Protein AF-A0A957G6H4-F1 (afdb_monomer_lite)

Radius of gyration: 11.12 Å; chains: 1; bounding box: 25×27×27 Å

Structure (mmCIF, N/CA/C/O backbone):
data_AF-A0A957G6H4-F1
#
_entry.id   AF-A0A957G6H4-F1
#
loop_
_atom_site.group_PDB
_atom_site.id
_atom_site.type_symbol
_atom_site.label_atom_id
_atom_s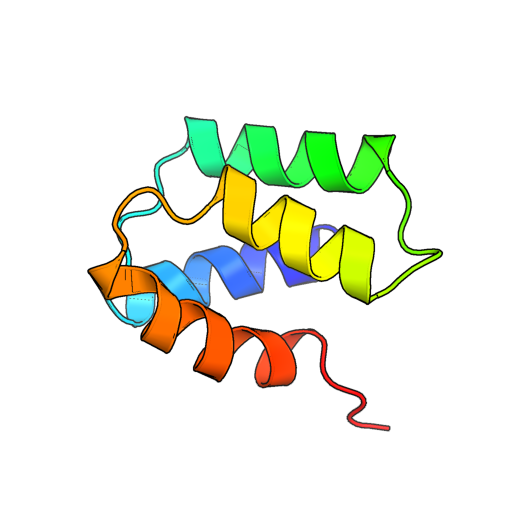ite.label_alt_id
_atom_site.label_comp_id
_atom_site.label_asym_id
_atom_site.label_entity_id
_atom_site.label_seq_id
_atom_site.pdbx_PDB_ins_code
_atom_site.Cartn_x
_atom_site.Cartn_y
_atom_site.Cartn_z
_atom_site.occupancy
_atom_site.B_iso_or_equiv
_atom_site.auth_seq_id
_atom_site.auth_comp_id
_atom_site.auth_asym_id
_atom_site.auth_atom_id
_atom_site.pdbx_PDB_model_num
ATOM 1 N N . MET A 1 1 ? -0.705 -4.611 14.242 1.00 73.81 1 MET A N 1
ATOM 2 C CA . MET A 1 1 ? -1.167 -4.524 12.836 1.00 73.81 1 MET A CA 1
ATOM 3 C C . MET A 1 1 ? -0.079 -3.916 11.970 1.00 73.81 1 MET A C 1
ATOM 5 O O . MET A 1 1 ? 0.180 -4.439 10.894 1.00 73.81 1 MET A O 1
ATOM 9 N N . ASP A 1 2 ? 0.585 -2.878 12.471 1.00 80.81 2 ASP A N 1
ATOM 10 C CA . ASP A 1 2 ? 1.683 -2.175 11.797 1.00 80.81 2 ASP A CA 1
ATOM 11 C C . ASP A 1 2 ? 2.790 -3.127 11.337 1.00 80.81 2 ASP A C 1
ATOM 13 O O . ASP A 1 2 ? 3.212 -3.055 10.187 1.00 80.81 2 ASP A O 1
ATOM 17 N N . ASP A 1 3 ? 3.149 -4.117 12.160 1.00 88.38 3 ASP A N 1
ATOM 18 C CA . ASP A 1 3 ? 4.109 -5.161 11.776 1.00 88.38 3 ASP A CA 1
ATOM 19 C C . ASP A 1 3 ? 3.681 -5.927 10.514 1.00 88.38 3 ASP A C 1
ATOM 21 O O . ASP A 1 3 ? 4.491 -6.107 9.607 1.00 88.38 3 ASP A O 1
ATOM 25 N N . ARG A 1 4 ? 2.395 -6.293 10.378 1.00 91.00 4 ARG A N 1
ATOM 26 C CA . ARG A 1 4 ? 1.892 -6.981 9.171 1.00 91.00 4 ARG A CA 1
ATOM 27 C C . ARG A 1 4 ? 1.909 -6.072 7.944 1.00 91.00 4 ARG A C 1
ATOM 29 O O . ARG A 1 4 ? 2.147 -6.550 6.839 1.00 91.00 4 ARG A O 1
ATOM 36 N N . VAL A 1 5 ? 1.676 -4.768 8.116 1.00 93.00 5 VAL A N 1
ATOM 37 C CA . VAL A 1 5 ? 1.793 -3.781 7.027 1.00 93.00 5 VAL A CA 1
ATOM 38 C C . VAL A 1 5 ? 3.253 -3.635 6.598 1.00 93.00 5 VAL A C 1
ATOM 40 O O . VAL A 1 5 ? 3.545 -3.645 5.404 1.00 93.00 5 VAL A O 1
ATOM 43 N N . VAL A 1 6 ? 4.188 -3.582 7.547 1.00 94.62 6 VAL A N 1
ATOM 44 C CA . VAL A 1 6 ? 5.629 -3.535 7.262 1.00 94.62 6 VAL A CA 1
ATOM 45 C C . VAL A 1 6 ? 6.097 -4.806 6.549 1.00 94.62 6 VAL A C 1
ATOM 47 O O . VAL A 1 6 ? 6.842 -4.721 5.571 1.00 94.62 6 VAL A O 1
ATOM 50 N N . GLU A 1 7 ? 5.655 -5.982 6.992 1.00 95.81 7 GLU A N 1
ATOM 51 C CA . GLU A 1 7 ? 5.935 -7.260 6.329 1.00 95.81 7 GLU A CA 1
ATOM 52 C C . GLU A 1 7 ? 5.355 -7.314 4.912 1.00 95.81 7 GLU A C 1
ATOM 54 O O . GLU 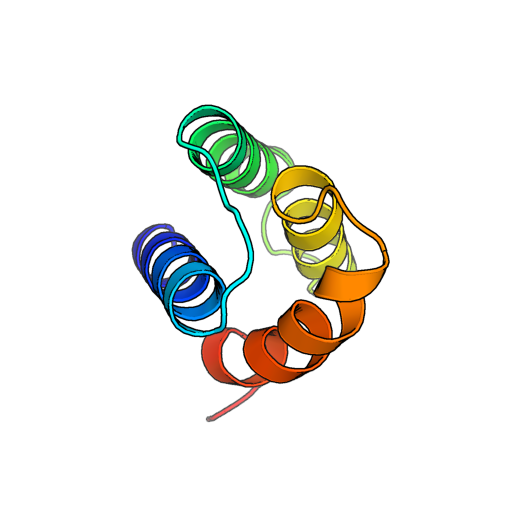A 1 7 ? 6.038 -7.756 3.987 1.00 95.81 7 GLU A O 1
ATOM 59 N N . PHE A 1 8 ? 4.138 -6.806 4.716 1.00 96.88 8 PHE A N 1
ATOM 60 C CA . PHE A 1 8 ? 3.518 -6.714 3.398 1.00 96.88 8 PHE A CA 1
ATOM 61 C C . PHE A 1 8 ? 4.294 -5.783 2.457 1.00 96.88 8 PHE A C 1
ATOM 63 O O . PHE A 1 8 ? 4.579 -6.155 1.320 1.00 96.88 8 PHE A O 1
ATOM 70 N N . ILE A 1 9 ? 4.731 -4.613 2.939 1.00 97.00 9 ILE A N 1
ATOM 71 C CA . ILE A 1 9 ? 5.587 -3.687 2.178 1.00 97.00 9 ILE A CA 1
ATOM 72 C C . ILE A 1 9 ? 6.905 -4.362 1.776 1.00 97.00 9 ILE A C 1
ATOM 74 O O . ILE A 1 9 ? 7.384 -4.185 0.653 1.00 97.00 9 ILE A O 1
ATOM 78 N N . ARG A 1 10 ? 7.502 -5.157 2.672 1.00 97.00 10 ARG A N 1
ATOM 79 C CA . ARG A 1 10 ? 8.698 -5.952 2.349 1.00 97.00 10 ARG A CA 1
ATOM 80 C C . ARG A 1 10 ? 8.399 -7.006 1.281 1.00 97.00 10 ARG A C 1
ATOM 82 O O . ARG A 1 10 ? 9.205 -7.154 0.367 1.00 97.00 10 ARG A O 1
ATOM 89 N N . GLY A 1 11 ? 7.252 -7.679 1.361 1.00 97.44 11 GLY A N 1
ATOM 90 C CA . GLY A 1 11 ? 6.784 -8.632 0.352 1.00 97.44 11 GLY A CA 1
ATOM 91 C C . GLY A 1 11 ? 6.617 -8.001 -1.030 1.00 97.44 11 GLY A C 1
ATOM 92 O O . GLY A 1 11 ? 7.145 -8.523 -2.007 1.00 97.44 11 GLY A O 1
ATOM 93 N N . LEU A 1 12 ? 5.974 -6.832 -1.105 1.00 97.62 12 LEU A N 1
ATOM 94 C CA . LEU A 1 12 ? 5.829 -6.060 -2.344 1.00 97.62 12 LEU A CA 1
ATOM 95 C C . LEU A 1 12 ? 7.192 -5.722 -2.961 1.00 97.62 12 LEU A C 1
ATOM 97 O O . LEU A 1 12 ? 7.420 -5.987 -4.140 1.00 97.62 12 LEU A O 1
ATOM 101 N N . ARG A 1 13 ? 8.132 -5.214 -2.152 1.00 97.25 13 ARG A N 1
ATOM 102 C CA . ARG A 1 13 ? 9.501 -4.920 -2.611 1.00 97.25 13 ARG A CA 1
ATOM 103 C C . ARG A 1 13 ? 10.224 -6.167 -3.114 1.00 97.25 13 ARG A C 1
ATOM 105 O O . ARG 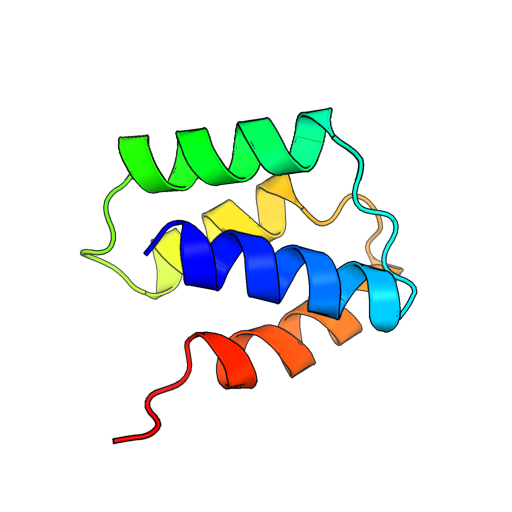A 1 13 ? 10.894 -6.104 -4.139 1.00 97.25 13 ARG A O 1
ATOM 112 N N . ALA A 1 14 ? 10.079 -7.295 -2.419 1.00 97.44 14 ALA A N 1
ATOM 113 C CA . ALA A 1 14 ? 10.665 -8.568 -2.837 1.00 97.44 14 ALA A CA 1
ATOM 114 C C . ALA A 1 14 ? 10.057 -9.096 -4.150 1.00 97.44 14 ALA A C 1
ATOM 116 O O . ALA A 1 14 ? 10.761 -9.726 -4.933 1.00 97.44 14 ALA A O 1
ATOM 117 N N . ALA A 1 15 ? 8.786 -8.790 -4.419 1.00 95.88 15 ALA A N 1
ATOM 118 C CA . ALA A 1 15 ? 8.105 -9.095 -5.677 1.00 95.88 15 ALA A CA 1
ATOM 119 C C . ALA A 1 15 ? 8.396 -8.087 -6.809 1.00 95.88 15 ALA A C 1
ATOM 121 O O . ALA A 1 15 ? 7.826 -8.204 -7.890 1.00 95.88 15 ALA A O 1
ATOM 122 N N . GLY A 1 16 ? 9.280 -7.108 -6.584 1.00 95.88 16 GLY A N 1
ATOM 123 C CA . GLY A 1 16 ? 9.693 -6.126 -7.590 1.00 95.88 16 GLY A CA 1
ATOM 124 C C . GLY A 1 16 ? 8.872 -4.835 -7.615 1.0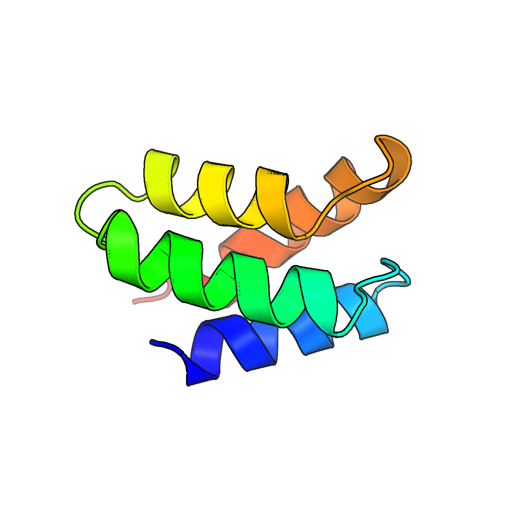0 95.88 16 GLY A C 1
ATOM 125 O O . GLY A 1 16 ? 9.215 -3.925 -8.371 1.00 95.88 16 GLY A O 1
ATOM 126 N N . VAL A 1 17 ? 7.853 -4.702 -6.761 1.00 97.19 17 VAL A N 1
ATOM 127 C CA . VAL A 1 17 ? 7.059 -3.470 -6.651 1.00 97.19 17 VAL A CA 1
ATOM 128 C C . VAL A 1 17 ? 7.903 -2.384 -5.985 1.00 97.19 17 VAL A C 1
ATOM 130 O O . VAL A 1 17 ? 8.429 -2.550 -4.876 1.00 97.19 17 VAL A O 1
ATOM 133 N N . ARG A 1 18 ? 8.034 -1.233 -6.647 1.00 96.06 18 ARG A N 1
ATOM 134 C CA . ARG A 1 18 ? 8.811 -0.106 -6.116 1.00 96.06 18 ARG A CA 1
ATOM 135 C C . ARG A 1 18 ? 7.997 0.665 -5.084 1.00 96.06 18 ARG A C 1
ATOM 137 O O . ARG A 1 18 ? 7.238 1.552 -5.446 1.00 96.06 18 ARG A O 1
ATOM 144 N N . VAL A 1 19 ? 8.233 0.358 -3.807 1.00 96.81 19 VAL A N 1
ATOM 145 C CA . VAL A 1 19 ? 7.634 1.074 -2.669 1.00 96.81 19 VAL A CA 1
ATOM 146 C C . VAL A 1 19 ? 8.661 1.975 -1.979 1.00 96.81 19 VAL A C 1
ATOM 148 O O . VAL A 1 19 ? 9.612 1.480 -1.360 1.00 96.81 19 VAL A O 1
ATOM 151 N N . SER A 1 20 ? 8.462 3.290 -2.021 1.00 96.00 20 SER A N 1
ATOM 152 C CA . SER A 1 20 ? 9.310 4.290 -1.360 1.00 96.00 20 SER A CA 1
ATOM 153 C C . SER A 1 20 ? 9.056 4.395 0.152 1.00 96.00 20 SER A C 1
ATOM 155 O O . SER A 1 20 ? 8.094 3.846 0.696 1.00 96.00 20 SER A O 1
ATOM 157 N N . LEU A 1 21 ? 9.942 5.101 0.865 1.00 94.94 21 LEU A N 1
ATOM 158 C CA . LEU A 1 21 ? 9.752 5.390 2.291 1.00 94.94 21 LEU A CA 1
ATOM 159 C C . LEU A 1 21 ? 8.516 6.271 2.531 1.00 94.94 21 LEU A C 1
ATOM 161 O O . LEU A 1 21 ? 7.772 6.016 3.471 1.00 94.94 21 LEU A O 1
ATOM 165 N N . ALA A 1 22 ? 8.281 7.265 1.668 1.00 96.06 22 ALA A N 1
ATOM 166 C CA . ALA A 1 22 ? 7.125 8.154 1.771 1.00 96.06 22 ALA A CA 1
ATOM 167 C C . ALA A 1 22 ? 5.805 7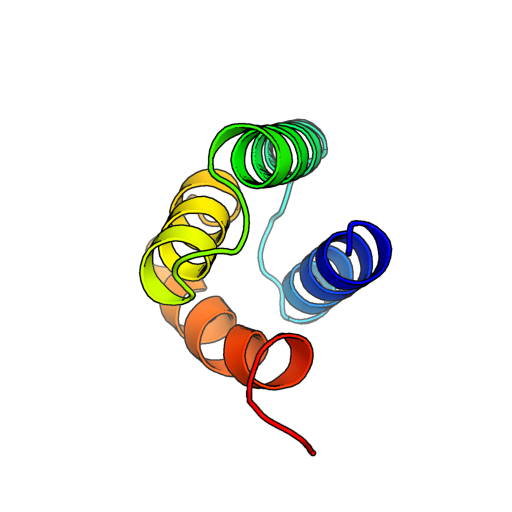.373 1.656 1.00 96.06 22 ALA A C 1
ATOM 169 O O . ALA A 1 22 ? 4.963 7.476 2.538 1.00 96.06 22 ALA A O 1
ATOM 170 N N . GLU A 1 23 ? 5.688 6.494 0.657 1.00 96.38 23 GLU A N 1
ATOM 171 C CA . GLU A 1 23 ? 4.517 5.614 0.488 1.00 96.38 23 GLU A CA 1
ATOM 172 C C . GLU A 1 23 ? 4.309 4.687 1.688 1.00 96.38 23 GLU A C 1
ATOM 174 O O . GLU A 1 23 ? 3.180 4.448 2.104 1.00 96.38 23 GLU A O 1
ATOM 179 N N . SER A 1 24 ? 5.400 4.194 2.285 1.00 95.81 24 SER A N 1
ATOM 180 C CA . SER A 1 24 ? 5.317 3.358 3.489 1.00 95.81 24 SER A CA 1
ATOM 181 C C . SER A 1 24 ? 4.719 4.133 4.669 1.00 95.81 24 SER A C 1
ATOM 183 O O . SER A 1 24 ? 3.898 3.597 5.407 1.00 95.81 24 SER A O 1
ATOM 185 N N . ILE A 1 25 ? 5.117 5.397 4.843 1.00 95.31 25 ILE A N 1
ATOM 186 C CA . ILE A 1 25 ? 4.591 6.279 5.893 1.00 95.31 25 ILE A CA 1
ATOM 187 C C . ILE A 1 25 ? 3.121 6.620 5.619 1.00 95.31 25 ILE A C 1
ATOM 189 O O . ILE A 1 25 ? 2.307 6.588 6.541 1.00 95.31 25 ILE A O 1
ATOM 193 N N . ASP A 1 26 ? 2.776 6.926 4.369 1.00 95.00 26 ASP A N 1
ATOM 194 C CA . ASP A 1 26 ? 1.407 7.264 3.978 1.00 95.00 26 ASP A CA 1
ATOM 195 C C . ASP A 1 26 ? 0.456 6.078 4.176 1.00 95.00 26 ASP A C 1
ATOM 197 O O . ASP A 1 26 ? -0.648 6.258 4.686 1.00 95.00 26 ASP A O 1
ATOM 201 N N . ALA A 1 27 ? 0.901 4.858 3.863 1.00 94.31 27 ALA A N 1
ATOM 202 C CA . ALA A 1 27 ? 0.138 3.637 4.104 1.00 94.31 27 ALA A CA 1
ATOM 203 C C . ALA A 1 27 ? -0.164 3.422 5.592 1.00 94.31 27 ALA A C 1
ATOM 205 O O . ALA A 1 27 ? -1.309 3.150 5.952 1.00 94.31 27 ALA A O 1
ATOM 206 N N . LEU A 1 28 ? 0.835 3.588 6.466 1.00 92.69 28 LEU A N 1
ATOM 207 C CA . LEU A 1 28 ? 0.650 3.450 7.914 1.00 92.69 28 LEU A CA 1
ATOM 208 C C . LEU A 1 28 ? -0.349 4.485 8.450 1.00 92.69 28 LEU A C 1
ATOM 210 O O . LEU A 1 28 ? -1.307 4.118 9.125 1.00 92.69 28 LEU A O 1
ATOM 214 N N . LYS A 1 29 ? -0.206 5.756 8.054 1.00 92.88 29 LYS A N 1
ATOM 215 C CA . LYS A 1 29 ? -1.151 6.822 8.430 1.00 92.88 29 LYS A CA 1
ATOM 216 C C . LYS A 1 29 ? -2.568 6.562 7.920 1.00 92.88 29 LYS A C 1
ATOM 218 O O . LYS A 1 29 ? -3.537 6.831 8.625 1.00 92.88 29 LYS A O 1
ATOM 223 N N . ALA A 1 30 ? -2.709 6.058 6.694 1.00 91.19 30 ALA A N 1
ATOM 224 C CA . ALA A 1 30 ? -4.014 5.743 6.121 1.00 91.19 30 ALA A CA 1
ATOM 225 C C . ALA A 1 30 ? -4.712 4.619 6.901 1.00 91.19 30 ALA A C 1
ATOM 227 O O . ALA A 1 30 ? -5.912 4.706 7.159 1.00 91.19 30 ALA A O 1
ATOM 228 N N . VAL A 1 31 ? -3.964 3.595 7.321 1.00 88.56 31 VAL A N 1
ATOM 229 C CA . VAL A 1 31 ? -4.482 2.505 8.161 1.00 88.56 31 VAL A CA 1
ATOM 230 C C . VAL A 1 31 ? -4.890 3.010 9.547 1.00 88.56 31 VAL A C 1
ATOM 232 O O . VAL A 1 31 ? -5.979 2.670 10.010 1.00 88.56 31 VAL A O 1
ATOM 235 N N . GLU A 1 32 ? -4.072 3.855 10.181 1.00 87.81 32 GLU A N 1
ATOM 236 C CA . GLU A 1 32 ? -4.401 4.486 11.468 1.00 87.81 32 GLU A CA 1
ATOM 237 C C . GLU A 1 32 ? -5.668 5.352 11.380 1.00 87.81 32 GLU A C 1
ATOM 239 O O . GLU A 1 32 ? -6.515 5.306 12.270 1.00 87.81 32 GLU A O 1
ATOM 244 N N . SER A 1 33 ? -5.822 6.121 10.297 1.00 85.50 33 SER A N 1
ATOM 245 C CA . SER A 1 33 ? -6.939 7.056 10.135 1.00 85.50 33 SER A CA 1
ATOM 246 C C . SER A 1 33 ? -8.261 6.391 9.755 1.00 85.50 33 SER A C 1
ATOM 248 O O . SER A 1 33 ? -9.314 6.908 10.125 1.00 85.50 33 SER A O 1
ATOM 250 N N . LEU A 1 34 ? -8.238 5.319 8.959 1.00 79.94 34 LEU A N 1
ATOM 251 C CA . LEU A 1 34 ? -9.455 4.695 8.421 1.00 79.94 34 LEU A CA 1
ATOM 252 C C . LEU A 1 34 ? -9.979 3.558 9.307 1.00 79.94 34 LEU A C 1
ATOM 254 O O . LEU A 1 34 ? -11.152 3.198 9.211 1.00 79.94 34 LEU A O 1
ATOM 258 N N . GLY A 1 35 ? -9.131 3.009 10.182 1.00 67.12 35 GLY A N 1
ATOM 259 C CA . GLY A 1 35 ? -9.455 1.823 10.967 1.00 67.12 35 GLY A CA 1
ATOM 260 C C . GLY A 1 35 ? -9.601 0.559 10.105 1.00 67.12 35 GLY A C 1
ATOM 261 O O . GLY A 1 35 ? -9.655 0.600 8.878 1.00 67.12 35 GLY A O 1
ATOM 262 N N . ILE A 1 36 ? -9.649 -0.606 10.756 1.00 66.56 36 ILE A N 1
ATOM 263 C CA . ILE A 1 36 ? -9.686 -1.932 10.093 1.00 66.56 36 ILE A CA 1
ATOM 264 C C . ILE A 1 36 ? -11.120 -2.494 10.074 1.00 66.56 36 ILE A C 1
ATOM 266 O O . ILE A 1 36 ? -11.351 -3.688 9.916 1.00 66.56 36 ILE A O 1
ATOM 270 N N . THR A 1 37 ? -12.119 -1.640 10.278 1.00 74.19 37 THR A N 1
ATOM 271 C CA . THR A 1 37 ? -13.512 -2.072 10.439 1.00 74.19 37 THR A CA 1
ATOM 272 C C . THR A 1 37 ? -14.098 -2.620 9.135 1.00 74.19 37 THR A C 1
ATOM 274 O O . THR A 1 37 ? -14.996 -3.457 9.168 1.00 74.19 37 THR A O 1
ATOM 277 N N . ASP A 1 38 ? -13.553 -2.194 7.991 1.00 82.25 38 ASP A N 1
ATOM 278 C CA . ASP A 1 38 ? -13.903 -2.693 6.664 1.00 82.25 38 ASP A CA 1
ATOM 279 C C . ASP A 1 38 ? -12.642 -3.147 5.915 1.00 82.25 38 ASP A C 1
ATOM 281 O O . ASP A 1 38 ? -11.746 -2.362 5.593 1.00 82.25 38 ASP A O 1
ATOM 285 N N . LYS A 1 39 ? -12.590 -4.447 5.611 1.00 86.25 39 LYS A N 1
ATOM 286 C CA . LYS A 1 39 ? -11.487 -5.084 4.885 1.00 86.25 39 LYS A CA 1
ATOM 287 C C . LYS A 1 39 ? -11.306 -4.521 3.473 1.00 86.25 39 LYS A C 1
ATOM 289 O O . LYS A 1 39 ? -10.183 -4.496 2.974 1.00 86.25 39 LYS A O 1
ATOM 294 N N . THR A 1 40 ? -12.385 -4.070 2.841 1.00 89.19 40 THR A N 1
ATOM 295 C CA . THR A 1 40 ? -12.361 -3.431 1.522 1.00 89.19 40 THR A CA 1
ATOM 296 C C . THR A 1 40 ? -11.679 -2.076 1.617 1.00 89.19 40 THR A C 1
ATOM 298 O O . THR A 1 40 ? -10.735 -1.823 0.877 1.00 89.19 40 THR A O 1
ATOM 301 N N . ILE A 1 41 ? -12.079 -1.242 2.582 1.00 90.12 41 ILE A N 1
ATOM 302 C CA . ILE A 1 41 ? -11.463 0.077 2.803 1.00 90.12 41 ILE A CA 1
ATOM 303 C C . ILE A 1 41 ? -9.980 -0.075 3.152 1.00 90.12 41 ILE A C 1
ATOM 305 O O . ILE A 1 41 ? -9.142 0.627 2.592 1.00 90.12 41 ILE A O 1
ATOM 309 N N . PHE A 1 42 ? -9.642 -1.036 4.014 1.00 91.56 42 PHE A N 1
ATOM 310 C CA . PHE A 1 42 ? -8.255 -1.348 4.358 1.00 91.56 42 PHE A CA 1
ATOM 311 C C . PHE A 1 42 ? -7.430 -1.802 3.140 1.00 91.56 42 PHE A C 1
ATOM 313 O O . PHE A 1 42 ? -6.281 -1.399 2.967 1.00 91.56 42 PHE A O 1
ATOM 320 N N . ARG A 1 43 ? -8.009 -2.626 2.260 1.00 93.94 43 ARG A N 1
ATOM 321 C CA . ARG A 1 43 ? -7.347 -3.057 1.023 1.00 93.94 43 ARG A CA 1
ATOM 322 C C . ARG A 1 43 ? -7.101 -1.887 0.077 1.00 93.94 43 ARG A C 1
ATOM 324 O O . ARG A 1 43 ? -5.988 -1.731 -0.421 1.00 93.94 43 ARG A O 1
ATOM 331 N N . GLU A 1 44 ? -8.124 -1.073 -0.168 1.00 94.19 44 GLU A N 1
ATOM 332 C CA . GLU A 1 44 ? -8.029 0.052 -1.099 1.00 94.19 44 GLU A CA 1
ATOM 333 C C . GLU A 1 44 ? -7.106 1.157 -0.578 1.00 94.19 44 GLU A C 1
ATOM 335 O O . GLU A 1 44 ? -6.386 1.764 -1.372 1.00 94.19 44 GLU A O 1
ATOM 340 N N . SER A 1 45 ? -7.050 1.392 0.737 1.00 94.69 45 SER A N 1
ATOM 341 C CA . SER A 1 45 ? -6.129 2.371 1.323 1.00 94.69 45 SER A CA 1
ATOM 342 C C . SER A 1 45 ? -4.670 1.968 1.108 1.00 94.69 45 SER A C 1
ATOM 344 O O . SER A 1 45 ? -3.868 2.781 0.641 1.00 94.69 45 SER A O 1
ATOM 346 N N . LEU A 1 46 ? -4.334 0.696 1.339 1.00 95.44 46 LEU A N 1
ATOM 347 C CA . LEU A 1 46 ? -3.005 0.160 1.057 1.00 95.44 46 LEU A CA 1
ATOM 348 C C . LEU A 1 46 ? -2.690 0.177 -0.439 1.00 95.44 46 LEU A C 1
ATOM 350 O O . LEU A 1 46 ? -1.599 0.583 -0.828 1.00 95.44 46 LEU A O 1
ATOM 354 N N . ARG A 1 47 ? -3.639 -0.207 -1.297 1.00 96.12 47 ARG A N 1
ATOM 355 C CA . ARG A 1 47 ? -3.440 -0.191 -2.754 1.00 96.12 47 ARG A CA 1
ATOM 356 C C . ARG A 1 47 ? -3.156 1.220 -3.264 1.00 96.12 47 ARG A C 1
ATOM 358 O O . ARG A 1 47 ? -2.233 1.413 -4.047 1.00 96.12 47 ARG A O 1
ATOM 365 N N . THR A 1 48 ? -3.914 2.199 -2.776 1.00 95.44 48 THR A N 1
ATOM 366 C CA . THR A 1 48 ? -3.805 3.609 -3.181 1.00 95.44 48 THR A CA 1
ATOM 367 C C . THR A 1 48 ? -2.503 4.250 -2.706 1.00 95.44 48 THR A C 1
ATOM 369 O O . THR A 1 48 ? -1.932 5.080 -3.407 1.00 95.44 48 THR A O 1
ATOM 372 N N . THR A 1 49 ? -2.020 3.875 -1.521 1.00 96.31 49 THR A N 1
ATOM 373 C CA . THR A 1 49 ? -0.805 4.461 -0.933 1.00 96.31 49 THR A CA 1
ATOM 374 C C . THR A 1 49 ? 0.480 3.776 -1.390 1.00 96.31 49 THR A C 1
ATOM 376 O O . THR A 1 49 ? 1.506 4.441 -1.484 1.00 96.31 49 THR A O 1
ATOM 379 N N . LEU A 1 50 ? 0.442 2.474 -1.698 1.00 97.12 50 LEU A N 1
ATOM 380 C CA . LEU A 1 50 ? 1.637 1.674 -1.995 1.00 97.12 50 LEU A CA 1
ATOM 381 C C . LEU A 1 50 ? 1.880 1.426 -3.487 1.00 97.12 50 LEU A C 1
ATOM 383 O O . LEU A 1 50 ? 3.006 1.095 -3.854 1.00 97.12 50 LEU A O 1
ATOM 387 N N . VAL A 1 51 ? 0.861 1.543 -4.345 1.00 96.31 51 VAL A N 1
ATOM 388 C CA . VAL A 1 51 ? 0.975 1.170 -5.762 1.00 96.31 51 VAL A CA 1
ATOM 389 C C . VAL A 1 51 ? 0.808 2.382 -6.671 1.00 96.31 51 VAL A C 1
ATOM 391 O O . VAL A 1 51 ? -0.286 2.917 -6.827 1.00 96.31 51 VAL A O 1
ATOM 394 N N . LYS A 1 52 ? 1.909 2.804 -7.306 1.00 92.19 52 LYS A N 1
ATOM 395 C CA . LYS A 1 52 ? 1.944 3.976 -8.203 1.00 92.19 52 LYS A CA 1
ATOM 396 C C . LYS A 1 52 ? 1.864 3.648 -9.692 1.00 92.19 52 LYS A C 1
ATOM 398 O O . LYS A 1 52 ? 1.570 4.541 -10.483 1.00 92.19 52 LYS A O 1
ATOM 403 N N . ALA A 1 53 ? 2.134 2.405 -10.076 1.00 93.44 53 ALA A N 1
ATOM 404 C CA . ALA A 1 53 ? 2.063 1.943 -11.457 1.00 93.44 53 ALA A CA 1
ATOM 405 C C . ALA A 1 53 ? 0.964 0.889 -11.599 1.00 93.44 53 ALA A C 1
ATOM 407 O O . ALA A 1 53 ? 0.852 -0.009 -10.768 1.00 93.44 53 ALA A O 1
ATOM 408 N N . SER A 1 54 ? 0.174 0.970 -12.671 1.00 92.50 54 SER A N 1
ATOM 409 C CA . SER A 1 54 ? -0.875 -0.018 -12.958 1.00 92.50 54 SER A CA 1
ATOM 410 C C . SER A 1 54 ? -0.333 -1.439 -13.087 1.00 92.50 54 SER A C 1
ATOM 412 O O . SER A 1 54 ? -1.021 -2.395 -12.737 1.00 92.50 54 SER A O 1
ATOM 414 N N . ASP A 1 55 ? 0.905 -1.568 -13.554 1.00 94.81 55 ASP A N 1
ATOM 415 C CA . ASP A 1 55 ? 1.566 -2.850 -13.797 1.00 94.81 55 ASP A CA 1
ATOM 416 C C . ASP A 1 55 ? 1.824 -3.614 -12.485 1.00 94.81 55 ASP A C 1
ATOM 418 O O . ASP A 1 55 ? 1.831 -4.843 -12.466 1.00 94.81 55 ASP A O 1
ATOM 422 N N . ASP A 1 56 ? 1.933 -2.895 -11.364 1.00 96.88 56 ASP A N 1
ATOM 423 C CA . ASP A 1 56 ? 2.151 -3.458 -10.030 1.00 96.88 56 ASP A CA 1
ATOM 424 C C . ASP A 1 56 ? 0.840 -3.912 -9.349 1.00 96.88 56 ASP A C 1
ATOM 426 O O . ASP A 1 56 ? 0.868 -4.541 -8.286 1.00 96.88 56 ASP A O 1
ATOM 430 N N . PHE A 1 57 ? -0.330 -3.638 -9.947 1.00 95.38 57 PHE A N 1
ATOM 431 C CA . PHE A 1 57 ? -1.621 -4.035 -9.373 1.00 95.38 57 PHE A CA 1
ATOM 432 C C . PHE A 1 57 ? -1.758 -5.550 -9.230 1.00 95.38 57 PHE A C 1
ATOM 434 O O . PHE A 1 57 ? -2.241 -6.019 -8.202 1.00 95.38 57 PHE A O 1
ATOM 441 N N . ALA A 1 58 ? -1.288 -6.316 -10.216 1.00 96.06 58 ALA A N 1
ATOM 442 C CA . ALA A 1 58 ? -1.360 -7.773 -10.164 1.00 96.06 58 ALA A CA 1
ATOM 443 C C . ALA A 1 58 ? -0.533 -8.346 -9.000 1.00 96.06 58 ALA A C 1
ATOM 445 O O . ALA A 1 58 ? -1.001 -9.240 -8.295 1.00 96.06 58 ALA A O 1
ATOM 446 N N . ALA A 1 59 ? 0.664 -7.801 -8.757 1.00 96.38 59 ALA A N 1
ATOM 447 C CA . ALA A 1 59 ? 1.512 -8.211 -7.639 1.00 96.38 59 ALA A CA 1
ATOM 448 C C . ALA A 1 59 ? 0.855 -7.887 -6.288 1.00 96.38 59 ALA A C 1
ATOM 450 O O . ALA A 1 59 ? 0.846 -8.725 -5.383 1.00 96.38 59 ALA A O 1
ATOM 451 N N . PHE A 1 60 ? 0.245 -6.704 -6.166 1.00 97.19 60 PHE A N 1
ATOM 452 C CA . PHE A 1 60 ? -0.518 -6.331 -4.977 1.00 97.19 60 PHE A CA 1
ATOM 453 C C . PHE A 1 60 ? -1.691 -7.285 -4.726 1.00 97.19 60 PHE A C 1
ATOM 455 O O . PHE A 1 60 ? -1.825 -7.811 -3.621 1.00 97.19 60 PHE A O 1
ATOM 462 N N . ASP A 1 61 ? -2.523 -7.527 -5.742 1.00 95.50 61 ASP A N 1
ATOM 463 C CA . ASP A 1 61 ? -3.734 -8.343 -5.619 1.00 95.50 61 ASP A CA 1
ATOM 464 C C . ASP A 1 61 ? -3.410 -9.808 -5.278 1.00 95.50 61 ASP A C 1
ATOM 466 O O . ASP A 1 61 ? -4.169 -10.451 -4.553 1.00 95.50 61 ASP A O 1
ATOM 470 N N . GLN A 1 62 ? -2.262 -10.323 -5.734 1.00 95.62 62 GLN A N 1
ATOM 471 C CA . GLN A 1 62 ? -1.770 -11.657 -5.376 1.00 95.62 62 GLN A CA 1
ATOM 472 C C . GLN A 1 62 ? -1.225 -11.733 -3.947 1.00 95.62 62 GLN A C 1
ATOM 474 O O . GLN A 1 62 ? -1.496 -12.701 -3.236 1.00 95.62 62 GLN A O 1
ATOM 479 N N . LEU A 1 63 ? -0.449 -10.735 -3.515 1.00 96.06 63 LEU A N 1
ATOM 480 C CA . LEU A 1 63 ? 0.193 -10.758 -2.201 1.00 96.06 63 LEU A CA 1
ATOM 481 C C . LEU A 1 63 ? -0.780 -10.406 -1.077 1.00 96.06 63 LEU A C 1
ATOM 483 O O . LEU A 1 63 ? -0.709 -11.009 -0.011 1.00 96.06 63 LEU A O 1
ATOM 487 N N . PHE A 1 64 ? -1.702 -9.464 -1.283 1.00 95.31 64 PHE A N 1
ATOM 488 C CA . PHE A 1 64 ? -2.569 -8.954 -0.217 1.00 95.31 64 PHE A CA 1
ATOM 489 C C . PHE A 1 64 ? -3.314 -10.063 0.558 1.00 95.31 64 PHE A C 1
ATOM 491 O O . PHE A 1 64 ? -3.267 -10.053 1.793 1.00 95.31 64 PHE A O 1
ATOM 498 N N . PRO A 1 65 ? -3.938 -11.070 -0.089 1.00 93.75 65 PRO A N 1
ATOM 499 C CA . PRO A 1 65 ? -4.583 -12.175 0.619 1.00 93.75 65 PRO A CA 1
ATOM 500 C C . PRO A 1 65 ? -3.620 -13.057 1.427 1.00 93.75 65 PRO A C 1
ATOM 502 O O . PRO A 1 65 ? -4.052 -13.695 2.379 1.00 93.75 65 PRO A O 1
ATOM 505 N N . LEU A 1 66 ? -2.325 -13.096 1.116 1.00 93.62 66 LEU A N 1
ATOM 506 C CA . LEU A 1 66 ? -1.357 -13.882 1.894 1.00 93.62 66 LEU A CA 1
ATOM 507 C C . LEU A 1 66 ? -1.052 -13.231 3.251 1.00 93.62 66 LEU A C 1
ATOM 509 O O . LEU A 1 66 ? -0.810 -13.923 4.237 1.00 93.62 66 LEU A O 1
ATOM 513 N N . TYR A 1 67 ? -1.104 -11.899 3.311 1.00 92.25 67 TYR A N 1
ATOM 514 C CA . TYR A 1 67 ? -0.845 -11.130 4.532 1.00 92.25 67 TYR A CA 1
ATOM 515 C C . TYR A 1 67 ? -2.129 -10.775 5.288 1.00 92.25 67 TYR A C 1
ATOM 517 O O . TYR A 1 67 ? -2.104 -10.656 6.509 1.00 92.25 67 TYR A O 1
ATOM 525 N N . PHE A 1 68 ? -3.257 -10.616 4.594 1.00 90.38 68 PHE A N 1
ATOM 526 C CA . PHE A 1 68 ? -4.513 -10.125 5.180 1.00 90.38 68 PHE A CA 1
ATOM 527 C C . PHE A 1 68 ? -5.747 -10.945 4.770 1.00 90.38 68 PHE A C 1
ATOM 529 O O . PHE A 1 68 ? -6.887 -10.595 5.097 1.00 90.38 68 PHE A O 1
ATOM 536 N N . GLY A 1 69 ? -5.567 -12.042 4.036 1.00 83.50 69 GLY A N 1
ATOM 537 C CA . GLY A 1 69 ? -6.607 -13.047 3.818 1.00 83.50 69 GLY A CA 1
ATOM 538 C C . GLY A 1 69 ? -6.960 -13.753 5.123 1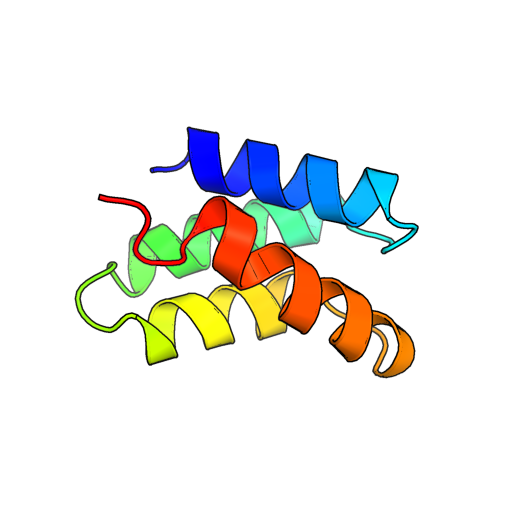.00 83.50 69 GLY A C 1
ATOM 539 O O . GLY A 1 69 ? -6.170 -13.775 6.065 1.00 83.50 69 GLY A O 1
ATOM 540 N N . SER A 1 70 ? -8.176 -14.294 5.205 1.00 65.88 70 SER A N 1
ATOM 541 C CA . SER A 1 70 ? -8.555 -15.129 6.345 1.00 65.88 70 SER A CA 1
ATOM 542 C C . SER A 1 70 ? -7.795 -16.453 6.249 1.00 65.88 70 SER A C 1
ATOM 544 O O . SER A 1 70 ? -8.186 -17.344 5.498 1.00 65.88 70 SER A O 1
ATOM 546 N N . GLY A 1 71 ? -6.678 -16.559 6.958 1.00 50.41 71 GLY A N 1
ATOM 547 C CA . GLY A 1 71 ? -6.037 -17.830 7.267 1.00 50.41 71 GLY A CA 1
ATOM 548 C C . GLY A 1 71 ? -6.172 -18.082 8.763 1.00 50.41 71 GLY A C 1
ATOM 549 O O . GLY A 1 71 ? -5.312 -17.619 9.510 1.00 50.41 71 GLY A O 1
ATOM 550 N N . GLY A 1 72 ? -7.253 -18.767 9.163 1.00 41.81 72 GLY A N 1
ATOM 551 C CA . GLY A 1 72 ? -7.635 -19.068 10.553 1.00 41.81 72 GLY A CA 1
ATOM 552 C C . GLY A 1 72 ? -8.915 -18.372 10.983 1.00 41.81 72 GLY A C 1
ATOM 553 O O . GLY A 1 72 ? -8.817 -17.185 11.353 1.00 41.81 72 GLY A O 1
#

pLDDT: mean 90.53, std 10.51, range [41.81, 97.62]

Sequence (72 aa):
MDDRVVEFIRGLRAAGVRVSLAESIDALKAVESLGITDKTIFRESLRTTLVKASDDFAAFDQLFPLYFGSGG

Secondary structure (DSSP, 8-state):
-HHHHHHHHHHHHHTT----HHHHHHHHHHHHHH-SS-HHHHHHHHHHHH--SGGGHHHHHHHHHHHHS---

Foldseek 3Di:
DLVLLVVLLVQLVVVVQDFDPQLNVQLVVLCVVPDPPDVVSNLVSNCVSGHDDPVSVVVSVVSVCVSPNPPD